Protein AF-A0AA40EA07-F1 (afdb_monomer_lite)

pLDDT: mean 72.2, std 10.66, range [42.25, 85.38]

Organism: NCBI:txid260670

Foldseek 3Di:
DVVVVVVVVVVVVLVVLVVVLVVLVVVLVVLCCQPPVDPDDHDPVNPDDPVVSLVVNLVSLVVNLVSLLVNQLVVLQVVLVVQCPDDPDHDPPLLSLLSHSPQDLVNLVVSCPDPDDDPSVVSSVVNVVSNVVSVVSSVCSVVVVVVSVVVVVVVVDDD

Radius of gyration: 21.42 Å; chains: 1; bounding box: 41×48×66 Å

Structure (mmCIF, N/CA/C/O backbone):
data_AF-A0AA40EA07-F1
#
_entry.id   AF-A0AA40EA07-F1
#
loop_
_atom_site.group_PDB
_atom_site.id
_atom_site.type_symbol
_atom_site.label_atom_id
_atom_site.label_alt_id
_atom_site.label_comp_id
_atom_site.label_asym_id
_atom_site.label_entity_id
_atom_site.label_seq_id
_atom_site.pdbx_PDB_ins_code
_atom_site.Cartn_x
_atom_site.Cartn_y
_atom_site.Cartn_z
_atom_site.occupancy
_atom_site.B_iso_or_equiv
_atom_site.auth_seq_id
_atom_site.auth_comp_id
_atom_site.auth_asym_id
_atom_site.auth_atom_id
_atom_site.pdbx_PDB_model_num
ATOM 1 N N . MET A 1 1 ? -15.356 -27.305 17.308 1.00 44.75 1 MET A N 1
ATOM 2 C CA . MET A 1 1 ? -14.058 -27.596 16.649 1.00 44.75 1 MET A CA 1
ATOM 3 C C . MET A 1 1 ? -13.898 -26.948 15.267 1.00 44.75 1 MET A C 1
ATOM 5 O O . MET A 1 1 ? -12.770 -26.598 14.950 1.00 44.75 1 MET A O 1
ATOM 9 N N . GLY A 1 2 ? -14.962 -26.704 14.482 1.00 48.09 2 GLY A N 1
ATOM 10 C CA . GLY A 1 2 ? -14.856 -26.063 13.150 1.00 48.09 2 GLY A CA 1
ATOM 11 C C . GLY A 1 2 ? -14.224 -24.659 13.142 1.00 48.09 2 GLY A C 1
ATOM 12 O O . GLY A 1 2 ? -13.246 -24.433 12.440 1.00 48.09 2 GLY A O 1
ATOM 13 N N . GLN A 1 3 ? -14.659 -23.759 14.034 1.00 48.91 3 GLN A N 1
ATOM 14 C CA . GLN A 1 3 ? -14.138 -22.380 14.108 1.00 48.91 3 GLN A CA 1
ATOM 15 C C . GLN A 1 3 ? -12.621 -22.266 14.359 1.00 48.91 3 GLN A C 1
ATOM 17 O O . GLN A 1 3 ? -12.011 -21.274 13.971 1.00 48.91 3 GLN A O 1
ATOM 22 N N . ILE A 1 4 ? -11.983 -23.242 15.013 1.00 52.34 4 ILE A N 1
ATOM 23 C CA . ILE A 1 4 ? -10.534 -23.195 15.287 1.00 52.34 4 ILE A CA 1
ATOM 24 C C . ILE A 1 4 ? -9.742 -23.531 14.015 1.00 52.34 4 ILE A C 1
ATOM 26 O O . ILE A 1 4 ? -8.741 -22.878 13.722 1.00 52.34 4 ILE A O 1
ATOM 30 N N . PHE A 1 5 ? -10.225 -24.497 13.230 1.00 49.44 5 PHE A N 1
ATOM 31 C CA . PHE A 1 5 ? -9.600 -24.910 11.973 1.00 49.44 5 PHE A CA 1
ATOM 32 C C . PHE A 1 5 ? -9.736 -23.838 10.881 1.00 49.44 5 PHE A C 1
ATOM 34 O O . PHE A 1 5 ? -8.782 -23.592 10.140 1.00 49.44 5 PHE A O 1
ATOM 41 N N . ASP A 1 6 ? -10.872 -23.139 10.836 1.00 56.53 6 ASP A N 1
ATOM 42 C CA . ASP A 1 6 ? -11.110 -22.041 9.888 1.00 56.53 6 ASP A CA 1
ATOM 43 C C . ASP A 1 6 ? -10.244 -20.814 10.203 1.00 56.53 6 ASP A C 1
ATOM 45 O O . ASP A 1 6 ? -9.628 -20.224 9.313 1.00 56.53 6 ASP A O 1
ATOM 49 N N . ASN A 1 7 ? -10.095 -20.485 11.490 1.00 54.84 7 ASN A N 1
ATOM 50 C CA . ASN A 1 7 ? -9.189 -19.428 11.941 1.00 54.84 7 ASN A CA 1
ATOM 51 C C . ASN A 1 7 ? -7.715 -19.763 11.663 1.00 54.84 7 ASN A C 1
ATOM 53 O O . ASN A 1 7 ? -6.923 -18.867 11.371 1.00 54.84 7 ASN A O 1
ATOM 57 N N . PHE A 1 8 ? -7.329 -21.038 11.735 1.00 56.31 8 PHE A N 1
ATOM 58 C CA . PHE A 1 8 ? -5.970 -21.473 11.417 1.00 56.31 8 PHE A CA 1
ATOM 59 C C . PHE A 1 8 ? -5.686 -21.379 9.913 1.00 56.31 8 PHE A C 1
ATOM 61 O O . PHE A 1 8 ? -4.703 -20.750 9.524 1.00 56.31 8 PHE A O 1
ATOM 68 N N . LYS A 1 9 ? -6.576 -21.903 9.056 1.00 57.72 9 LYS A N 1
ATOM 69 C CA . LYS A 1 9 ? -6.463 -21.770 7.591 1.00 57.72 9 LYS A CA 1
ATOM 70 C C . LYS A 1 9 ? -6.407 -20.304 7.148 1.00 57.72 9 LYS A C 1
ATOM 72 O O . LYS A 1 9 ? -5.572 -19.954 6.321 1.00 57.72 9 LYS A O 1
ATOM 77 N N . SER A 1 10 ? -7.231 -19.446 7.750 1.00 65.31 10 SER A N 1
ATOM 78 C CA . SER A 1 10 ? -7.248 -17.996 7.506 1.00 65.31 10 SER A CA 1
ATOM 79 C C . SER A 1 10 ? -5.923 -17.311 7.876 1.00 65.31 10 SER A C 1
ATOM 81 O O . SER A 1 10 ? -5.387 -16.513 7.099 1.00 65.31 10 SER A O 1
ATOM 83 N N . LYS A 1 11 ? -5.331 -17.670 9.024 1.00 68.94 11 LYS A N 1
ATOM 84 C CA . LYS A 1 11 ? -4.020 -17.147 9.437 1.00 68.94 11 LYS A CA 1
ATOM 85 C C . LYS A 1 11 ? -2.923 -17.553 8.457 1.00 68.94 11 LYS A C 1
ATOM 87 O O . LYS A 1 11 ? -2.180 -16.687 8.006 1.00 68.94 11 LYS A O 1
ATOM 92 N N . TRP A 1 12 ? -2.845 -18.829 8.082 1.00 74.50 12 TRP A N 1
ATOM 93 C CA . TRP A 1 12 ? -1.844 -19.298 7.118 1.00 74.50 12 TRP A CA 1
ATOM 94 C C . TRP A 1 12 ? -2.022 -18.674 5.738 1.00 74.50 12 TRP A C 1
ATOM 96 O O . TRP A 1 12 ? -1.036 -18.252 5.145 1.00 74.50 12 TRP A O 1
ATOM 106 N N . ALA A 1 13 ? -3.259 -18.529 5.261 1.00 76.12 13 ALA A N 1
ATOM 107 C CA . ALA A 1 13 ? -3.542 -17.827 4.013 1.00 76.12 13 ALA A CA 1
ATOM 108 C C . ALA A 1 13 ? -3.054 -16.368 4.048 1.00 76.12 13 ALA A C 1
ATOM 110 O O . ALA A 1 13 ? -2.465 -15.896 3.080 1.00 76.12 13 ALA A O 1
ATOM 111 N N . SER A 1 14 ? -3.224 -15.675 5.179 1.00 74.00 14 SER A N 1
ATOM 112 C CA . SER A 1 14 ? -2.764 -14.289 5.346 1.00 74.00 14 SER A CA 1
ATOM 113 C C . SER A 1 14 ? -1.236 -14.178 5.326 1.00 74.00 14 SER A C 1
ATOM 115 O O . SER A 1 14 ? -0.685 -13.278 4.693 1.00 74.00 14 SER A O 1
ATOM 117 N N . TRP A 1 15 ? -0.536 -15.113 5.976 1.00 80.12 15 TRP A N 1
ATOM 118 C CA . TRP A 1 15 ? 0.928 -15.181 5.942 1.00 80.12 15 TRP A CA 1
ATOM 119 C C . TRP A 1 15 ? 1.458 -15.534 4.552 1.00 80.12 15 TRP A C 1
ATOM 121 O O . TRP A 1 15 ? 2.394 -14.894 4.079 1.00 80.12 15 TRP A O 1
ATOM 131 N N . LEU A 1 16 ? 0.836 -16.498 3.870 1.00 83.62 16 LEU A N 1
ATOM 132 C CA . LEU A 1 16 ? 1.182 -16.857 2.495 1.00 83.62 16 LEU A CA 1
ATOM 133 C C . LEU A 1 16 ? 0.972 -15.676 1.542 1.00 83.62 16 LEU A C 1
ATOM 135 O O . LEU A 1 16 ? 1.844 -15.398 0.725 1.00 83.62 16 LEU A O 1
ATOM 139 N N . TYR A 1 17 ? -0.130 -14.939 1.689 1.00 80.56 17 TYR A N 1
ATOM 140 C CA . TYR A 1 17 ? -0.391 -13.728 0.912 1.00 80.56 17 TYR A CA 1
ATOM 141 C C . TYR A 1 17 ? 0.645 -12.630 1.186 1.00 80.56 17 TYR A C 1
ATOM 143 O O . TYR A 1 17 ? 1.145 -12.012 0.249 1.00 80.56 17 TYR A O 1
ATOM 151 N N . ALA A 1 18 ? 1.037 -12.429 2.448 1.00 78.81 18 ALA A N 1
ATOM 152 C CA . ALA A 1 18 ? 2.083 -11.473 2.809 1.00 78.81 18 ALA A CA 1
ATOM 153 C C . ALA A 1 18 ? 3.446 -11.846 2.195 1.00 78.81 18 ALA A C 1
ATOM 155 O O . ALA A 1 18 ? 4.118 -10.987 1.625 1.00 78.81 18 ALA A O 1
ATOM 156 N N . ILE A 1 19 ? 3.833 -13.125 2.264 1.00 84.81 19 ILE A N 1
ATOM 157 C CA . ILE A 1 19 ? 5.073 -13.640 1.661 1.00 84.81 19 ILE A CA 1
ATOM 158 C C . ILE A 1 19 ? 5.030 -13.485 0.139 1.00 84.81 19 ILE A C 1
ATOM 160 O O . ILE A 1 19 ? 5.995 -13.015 -0.458 1.00 84.81 19 ILE A O 1
ATOM 164 N N . PHE A 1 20 ? 3.906 -13.829 -0.489 1.00 83.88 20 PHE A N 1
ATOM 165 C CA . PHE A 1 20 ? 3.707 -13.689 -1.928 1.00 83.88 20 PHE A CA 1
ATOM 166 C C . PHE A 1 20 ? 3.784 -12.226 -2.382 1.00 83.88 20 PHE A C 1
ATOM 168 O O . PHE A 1 20 ? 4.473 -11.912 -3.350 1.00 83.88 20 PHE A O 1
ATOM 175 N N . SER A 1 21 ? 3.140 -11.317 -1.649 1.00 76.25 21 SER A N 1
ATOM 176 C CA . SER A 1 21 ? 3.195 -9.874 -1.893 1.00 76.25 21 SER A CA 1
ATOM 177 C C . SER A 1 21 ? 4.625 -9.332 -1.785 1.00 76.25 21 SER A C 1
ATOM 179 O O . SER A 1 21 ? 5.088 -8.595 -2.661 1.00 76.25 21 SER A O 1
ATOM 181 N N . LEU A 1 22 ? 5.371 -9.757 -0.759 1.00 82.12 22 LEU A N 1
ATOM 182 C CA . LEU A 1 22 ? 6.773 -9.386 -0.572 1.00 82.12 22 LEU A CA 1
ATOM 183 C C . LEU A 1 22 ? 7.656 -9.932 -1.700 1.00 82.12 22 LEU A C 1
ATOM 185 O O . LEU A 1 22 ? 8.483 -9.198 -2.241 1.00 82.12 22 LEU A O 1
ATOM 189 N N . PHE A 1 23 ? 7.440 -11.186 -2.100 1.00 85.38 23 PHE A N 1
ATOM 190 C CA . PHE A 1 23 ? 8.142 -11.811 -3.217 1.00 85.38 23 PHE A CA 1
ATOM 191 C C . PHE A 1 23 ? 7.882 -11.077 -4.537 1.00 85.38 23 PHE A C 1
ATOM 193 O O . PHE A 1 23 ? 8.837 -10.733 -5.229 1.00 85.38 23 PHE A O 1
ATOM 200 N N . ILE A 1 24 ? 6.623 -10.766 -4.869 1.00 81.94 24 ILE A N 1
ATOM 201 C CA . ILE A 1 24 ? 6.277 -10.007 -6.082 1.00 81.94 24 ILE A CA 1
ATOM 202 C C . ILE A 1 24 ? 6.895 -8.611 -6.059 1.00 81.94 24 ILE A C 1
ATOM 204 O O . ILE A 1 24 ? 7.418 -8.152 -7.077 1.00 81.94 24 ILE A O 1
ATOM 208 N N . THR A 1 25 ? 6.865 -7.938 -4.910 1.00 77.94 25 THR A N 1
ATOM 209 C CA . THR A 1 25 ? 7.454 -6.602 -4.756 1.00 77.94 25 THR A CA 1
ATOM 210 C C . THR A 1 25 ? 8.965 -6.648 -4.978 1.00 77.94 25 THR A C 1
ATOM 212 O O . THR A 1 25 ? 9.506 -5.845 -5.739 1.00 77.94 25 THR A O 1
ATOM 215 N N . PHE A 1 26 ? 9.646 -7.630 -4.383 1.00 81.00 26 PHE A N 1
ATOM 216 C CA . PHE A 1 26 ? 11.082 -7.828 -4.552 1.00 81.00 26 PHE A CA 1
ATOM 217 C C . PHE A 1 26 ? 11.449 -8.210 -5.992 1.00 81.00 26 PHE A C 1
ATOM 219 O O . PHE A 1 26 ? 12.340 -7.603 -6.579 1.00 81.00 26 PHE A O 1
ATOM 226 N N . ALA A 1 27 ? 10.728 -9.156 -6.596 1.00 80.12 27 ALA A N 1
ATOM 227 C CA . ALA A 1 27 ? 10.936 -9.565 -7.981 1.00 80.12 27 ALA A CA 1
ATOM 228 C C . ALA A 1 27 ? 10.734 -8.394 -8.955 1.00 80.12 27 ALA A C 1
ATOM 230 O O . ALA A 1 27 ? 11.533 -8.209 -9.872 1.00 80.12 27 ALA A O 1
ATOM 231 N N . SER A 1 28 ? 9.720 -7.556 -8.718 1.00 78.19 28 SER A N 1
ATOM 232 C CA . SER A 1 28 ? 9.473 -6.346 -9.510 1.00 78.19 28 SER A CA 1
ATOM 233 C C . SER A 1 28 ? 10.615 -5.336 -9.372 1.00 78.19 28 SER A C 1
ATOM 235 O O . SER A 1 28 ? 11.062 -4.784 -10.374 1.00 78.19 28 SER A O 1
ATOM 237 N N . TYR A 1 29 ? 11.135 -5.129 -8.158 1.00 77.50 29 TYR A N 1
ATOM 238 C CA . TYR A 1 29 ? 12.298 -4.270 -7.923 1.00 77.50 29 TYR A CA 1
ATOM 239 C C . TYR A 1 29 ? 13.552 -4.785 -8.642 1.00 77.50 29 TYR A C 1
ATOM 241 O O . TYR A 1 29 ? 14.229 -4.018 -9.325 1.00 77.50 29 TYR A O 1
ATOM 249 N N . VAL A 1 30 ? 13.839 -6.087 -8.539 1.00 78.38 30 VAL A N 1
ATOM 250 C CA . VAL A 1 30 ? 14.985 -6.718 -9.209 1.00 78.38 30 VAL A CA 1
ATOM 251 C C . VAL A 1 30 ? 14.856 -6.614 -10.727 1.00 78.38 30 VAL A C 1
ATOM 253 O O . VAL A 1 30 ? 15.820 -6.240 -11.388 1.00 78.38 30 VAL A O 1
ATOM 256 N N . PHE A 1 31 ? 13.667 -6.875 -11.277 1.00 74.62 31 PHE A N 1
ATOM 257 C CA . PHE A 1 31 ? 13.399 -6.728 -12.707 1.00 74.62 31 PHE A CA 1
ATOM 258 C C . PHE A 1 31 ? 13.639 -5.291 -13.176 1.00 74.62 31 PHE A C 1
ATOM 260 O O . PHE A 1 31 ? 14.337 -5.069 -14.163 1.00 74.62 31 PHE A O 1
ATOM 267 N N . VAL A 1 32 ? 13.114 -4.302 -12.444 1.00 72.88 32 VAL A N 1
ATOM 268 C CA . VAL A 1 32 ? 13.331 -2.887 -12.765 1.00 72.88 32 VAL A CA 1
ATOM 269 C C . VAL A 1 32 ? 14.817 -2.539 -12.708 1.00 72.88 32 VAL A C 1
ATOM 271 O O . VAL A 1 32 ? 15.332 -1.914 -13.630 1.00 72.88 32 VAL A O 1
ATOM 274 N N . LYS A 1 33 ? 15.533 -2.993 -11.676 1.00 72.81 33 LYS A N 1
ATOM 275 C CA . LYS A 1 33 ? 16.970 -2.749 -11.541 1.00 72.81 33 LYS A CA 1
ATOM 276 C C . LYS A 1 33 ? 17.764 -3.350 -12.705 1.00 72.81 33 LYS A C 1
ATOM 278 O O . LYS A 1 33 ? 18.520 -2.630 -13.346 1.00 72.81 33 LYS A O 1
ATOM 283 N N . MET A 1 34 ? 17.555 -4.629 -13.011 1.00 70.88 34 MET A N 1
ATOM 284 C CA . MET A 1 34 ? 18.305 -5.344 -14.052 1.00 70.88 34 MET A CA 1
ATOM 285 C C . MET A 1 34 ? 17.999 -4.859 -15.472 1.00 70.88 34 MET A C 1
ATOM 287 O O . MET A 1 34 ? 18.849 -4.968 -16.345 1.00 70.88 34 MET A O 1
ATOM 291 N N . VAL A 1 35 ? 16.782 -4.373 -15.732 1.00 67.75 35 VAL A N 1
ATOM 292 C CA . VAL A 1 35 ? 16.353 -4.009 -17.093 1.00 67.75 35 VAL A CA 1
ATOM 293 C C . VAL A 1 35 ? 16.459 -2.503 -17.366 1.00 67.75 35 VAL A C 1
ATOM 295 O O . VAL A 1 35 ? 16.640 -2.105 -18.520 1.00 67.75 35 VAL A O 1
ATOM 298 N N . LEU A 1 36 ? 16.323 -1.650 -16.341 1.00 64.56 36 LEU A N 1
ATOM 299 C CA . LEU A 1 36 ? 16.285 -0.188 -16.503 1.00 64.56 36 LEU A CA 1
ATOM 300 C C . LEU A 1 36 ? 17.454 0.572 -15.878 1.00 64.56 36 LEU A C 1
ATOM 302 O O . LEU A 1 36 ? 17.685 1.705 -16.303 1.00 64.56 36 LEU A O 1
ATOM 306 N N . ILE A 1 37 ? 18.127 0.012 -14.868 1.00 68.44 37 ILE A N 1
ATOM 307 C CA . ILE A 1 37 ? 19.199 0.702 -14.130 1.00 68.44 37 ILE A CA 1
ATOM 308 C C . ILE A 1 37 ? 20.568 0.152 -14.521 1.00 68.44 37 ILE A C 1
ATOM 310 O O . ILE A 1 37 ? 21.489 0.938 -14.716 1.00 68.44 37 ILE A O 1
ATOM 314 N N . ASP A 1 38 ? 20.705 -1.168 -14.639 1.00 68.62 38 ASP A N 1
ATOM 315 C CA . ASP A 1 38 ? 21.965 -1.772 -15.062 1.00 68.62 38 ASP A CA 1
ATOM 316 C C . ASP A 1 38 ? 22.266 -1.444 -16.530 1.00 68.62 38 ASP A C 1
ATOM 318 O O . ASP A 1 38 ? 21.434 -1.632 -17.419 1.00 68.62 38 ASP A O 1
ATOM 322 N N . GLU A 1 39 ? 23.489 -0.978 -16.781 1.00 61.53 39 GLU A N 1
ATOM 323 C CA . GLU A 1 39 ? 24.029 -0.793 -18.135 1.00 61.53 39 GLU A CA 1
ATOM 324 C C . GLU A 1 39 ? 24.454 -2.129 -18.766 1.00 61.53 39 GLU A C 1
ATOM 326 O O . GLU A 1 39 ? 24.705 -2.213 -19.970 1.00 61.53 39 GLU A O 1
ATOM 331 N N . ALA A 1 40 ? 24.509 -3.195 -17.961 1.00 65.69 40 ALA A N 1
ATOM 332 C CA . ALA A 1 40 ? 24.784 -4.540 -18.432 1.00 65.69 40 ALA A CA 1
ATOM 333 C C . ALA A 1 40 ? 23.635 -5.049 -19.326 1.00 65.69 40 ALA A C 1
ATOM 335 O O . ALA A 1 40 ? 22.458 -4.871 -18.999 1.00 65.69 40 ALA A O 1
ATOM 336 N N . PRO A 1 41 ? 23.938 -5.719 -20.454 1.00 58.84 41 PRO A N 1
ATOM 337 C CA . PRO A 1 41 ? 22.904 -6.256 -21.322 1.00 58.84 41 PRO A CA 1
ATOM 338 C C . PRO A 1 41 ? 22.064 -7.286 -20.549 1.00 58.84 41 PRO A C 1
ATOM 340 O O . PRO A 1 41 ? 22.631 -8.224 -19.980 1.00 58.84 41 PRO A O 1
ATOM 343 N N . PRO A 1 42 ? 20.722 -7.159 -20.542 1.00 64.25 42 PRO A N 1
ATOM 344 C CA . PRO A 1 42 ? 19.876 -8.075 -19.801 1.00 64.25 42 PRO A CA 1
ATOM 345 C C . PRO A 1 42 ? 20.047 -9.505 -20.337 1.00 64.25 42 PRO A C 1
ATOM 347 O O . PRO A 1 42 ? 20.300 -9.689 -21.540 1.00 64.25 42 PRO A O 1
ATOM 350 N N . PRO A 1 43 ? 19.882 -10.524 -19.473 1.00 68.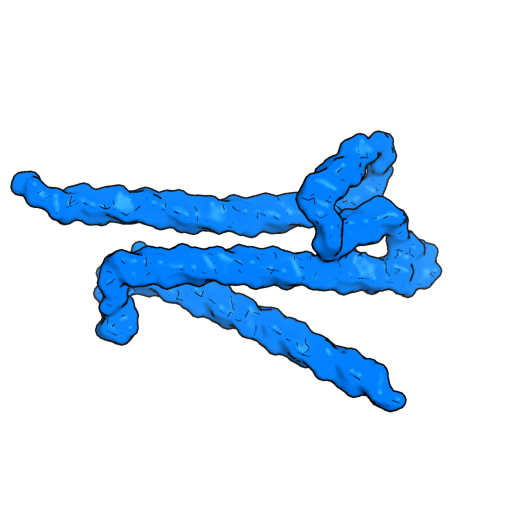25 43 PRO A N 1
ATOM 351 C CA . PRO A 1 43 ? 19.978 -11.920 -19.875 1.00 68.25 43 PRO A CA 1
ATOM 352 C C . PRO A 1 43 ? 19.080 -12.220 -21.086 1.00 68.25 43 PRO A C 1
ATOM 354 O O . PRO A 1 43 ? 18.020 -11.606 -21.224 1.00 68.25 43 PRO A O 1
ATOM 357 N N . PRO A 1 44 ? 19.434 -13.173 -21.966 1.00 64.50 44 PRO A N 1
ATOM 358 C CA . PRO A 1 44 ? 18.710 -13.411 -23.219 1.00 64.50 44 PRO A CA 1
ATOM 359 C C . PRO A 1 44 ? 17.223 -13.750 -23.028 1.00 64.50 44 PRO A C 1
ATOM 361 O O . PRO A 1 44 ? 16.408 -13.393 -23.873 1.00 64.50 44 PRO A O 1
ATOM 364 N N . PHE A 1 45 ? 16.846 -14.344 -21.893 1.00 66.19 45 PHE A N 1
ATOM 365 C CA . PHE A 1 45 ? 15.450 -14.614 -21.523 1.00 66.19 45 PHE A CA 1
ATOM 366 C C . PHE A 1 45 ? 14.662 -13.365 -21.071 1.00 66.19 45 PHE A C 1
ATOM 368 O O . PHE A 1 45 ? 13.436 -13.393 -21.026 1.00 66.19 45 PHE A O 1
ATOM 375 N N . LEU A 1 46 ? 15.352 -12.264 -20.759 1.00 59.88 46 LEU A N 1
ATOM 376 C CA . LEU A 1 46 ? 14.808 -10.965 -20.340 1.00 59.88 46 LEU A CA 1
ATOM 377 C C . LEU A 1 46 ? 14.933 -9.885 -21.426 1.00 59.88 46 LEU A C 1
ATOM 379 O O . LEU A 1 46 ? 14.545 -8.738 -21.198 1.00 59.88 46 LEU A O 1
ATOM 383 N N . ARG A 1 47 ? 15.438 -10.235 -22.620 1.00 65.62 47 ARG A N 1
ATOM 384 C CA . ARG A 1 47 ? 15.474 -9.357 -23.801 1.00 65.62 47 ARG A CA 1
ATOM 385 C C . ARG A 1 47 ? 14.070 -9.170 -24.375 1.00 65.62 47 ARG A C 1
ATOM 387 O O . ARG A 1 47 ? 13.709 -9.690 -25.427 1.00 65.62 47 ARG A O 1
ATOM 394 N N . LEU A 1 48 ? 13.256 -8.424 -23.647 1.00 63.31 48 LEU A N 1
ATOM 395 C CA . LEU A 1 48 ? 11.951 -7.973 -24.093 1.00 63.31 48 LEU A CA 1
ATOM 396 C C . LEU A 1 48 ? 12.119 -6.801 -25.065 1.00 63.31 48 LEU A C 1
ATOM 398 O O . LEU A 1 48 ? 12.982 -5.939 -24.894 1.00 63.31 48 LEU A O 1
ATOM 402 N N . SER A 1 49 ? 11.259 -6.762 -26.087 1.00 68.06 49 SER A N 1
ATOM 403 C CA . SER A 1 49 ? 11.089 -5.571 -26.925 1.00 68.06 49 SER A CA 1
ATOM 404 C C . SER A 1 49 ? 10.874 -4.349 -26.021 1.00 68.06 49 SER A C 1
ATOM 406 O O . SER A 1 49 ? 10.101 -4.468 -25.062 1.00 68.06 49 SER A O 1
ATOM 408 N N . PRO A 1 50 ? 11.476 -3.181 -26.328 1.00 64.06 50 PRO A N 1
ATOM 409 C CA . PRO A 1 50 ? 11.361 -1.981 -25.506 1.00 64.06 50 PRO A CA 1
ATOM 410 C C . PRO A 1 50 ? 9.913 -1.696 -25.121 1.00 64.06 50 PRO A C 1
ATOM 412 O O . PRO A 1 50 ? 9.645 -1.488 -23.947 1.00 64.06 50 PRO A O 1
ATOM 415 N N . GLY A 1 51 ? 8.984 -1.813 -26.083 1.00 65.19 51 GLY A N 1
ATOM 416 C CA . GLY A 1 51 ? 7.537 -1.645 -25.911 1.00 65.19 51 GLY A CA 1
ATOM 417 C C . GLY A 1 51 ? 6.891 -2.620 -24.917 1.00 65.19 51 GLY A C 1
ATOM 418 O O . GLY A 1 51 ? 6.026 -2.228 -24.136 1.00 65.19 51 GLY A O 1
ATOM 419 N N . ARG A 1 52 ? 7.320 -3.887 -24.914 1.00 68.06 52 ARG A N 1
ATOM 420 C CA . ARG A 1 52 ? 6.791 -4.918 -24.005 1.00 68.06 52 ARG A CA 1
ATOM 421 C C . ARG A 1 52 ? 7.313 -4.733 -22.587 1.00 68.06 52 ARG A C 1
ATOM 423 O O . ARG A 1 52 ? 6.530 -4.827 -21.650 1.00 68.06 52 ARG A O 1
ATOM 430 N N . THR A 1 53 ? 8.588 -4.382 -22.435 1.00 70.06 53 THR A N 1
ATOM 431 C CA . THR A 1 53 ? 9.176 -4.037 -21.135 1.00 70.06 53 THR A CA 1
ATOM 432 C C . THR A 1 53 ? 8.412 -2.894 -20.466 1.00 70.06 53 THR A C 1
ATOM 434 O O . THR A 1 53 ? 8.141 -2.967 -19.272 1.00 70.06 53 T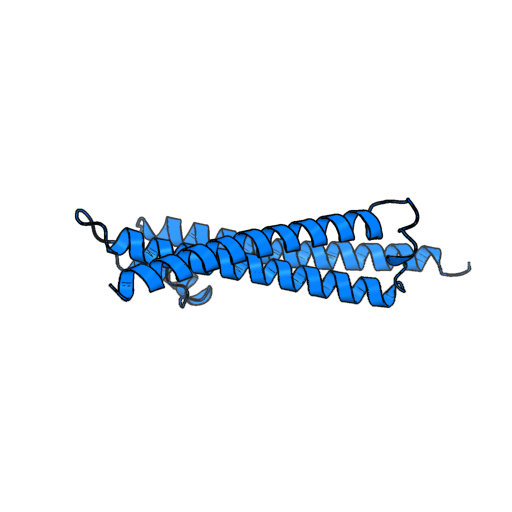HR A O 1
ATOM 437 N N . ILE A 1 54 ? 8.000 -1.878 -21.241 1.00 66.81 54 ILE A N 1
ATOM 438 C CA . ILE A 1 54 ? 7.185 -0.751 -20.747 1.00 66.81 54 ILE A CA 1
ATOM 439 C C . ILE A 1 54 ? 5.908 -1.247 -20.086 1.00 66.81 54 ILE A C 1
ATOM 441 O O . ILE A 1 54 ? 5.593 -0.899 -18.948 1.00 66.81 54 ILE A O 1
ATOM 445 N N . LEU A 1 55 ? 5.169 -2.057 -20.838 1.00 73.69 55 LEU A N 1
ATOM 446 C CA . LEU A 1 55 ? 3.870 -2.546 -20.430 1.00 73.69 55 LEU A CA 1
ATOM 447 C C . LEU A 1 55 ? 4.006 -3.410 -19.174 1.00 73.69 55 LEU A C 1
ATOM 449 O O . LEU A 1 55 ? 3.266 -3.210 -18.216 1.00 73.69 55 LEU A O 1
ATOM 453 N N . THR A 1 56 ? 4.992 -4.312 -19.152 1.00 75.50 56 THR A N 1
ATOM 454 C CA . THR A 1 56 ? 5.251 -5.194 -18.011 1.00 75.50 56 THR A CA 1
ATOM 455 C C . THR A 1 56 ? 5.591 -4.406 -16.751 1.00 75.50 56 THR A C 1
ATOM 457 O O . THR A 1 56 ? 4.999 -4.660 -15.709 1.00 75.50 56 THR A O 1
ATOM 460 N N . VAL A 1 57 ? 6.481 -3.414 -16.831 1.00 72.12 57 VAL A N 1
ATOM 461 C CA . VAL A 1 57 ? 6.870 -2.604 -15.662 1.00 72.12 57 VAL A CA 1
ATOM 462 C C . VAL A 1 57 ? 5.690 -1.805 -15.131 1.00 72.12 57 VAL A C 1
ATOM 464 O O . VAL A 1 57 ? 5.478 -1.769 -13.922 1.00 72.12 57 VAL A O 1
ATOM 467 N N . ASN A 1 58 ? 4.897 -1.201 -16.018 1.00 76.81 58 ASN A N 1
ATOM 468 C CA . ASN A 1 58 ? 3.734 -0.425 -15.606 1.00 76.81 58 ASN A CA 1
ATOM 469 C C . ASN A 1 58 ? 2.679 -1.306 -14.919 1.00 76.81 58 ASN A C 1
ATOM 471 O O . ASN A 1 58 ? 2.156 -0.952 -13.863 1.00 76.81 58 ASN A O 1
ATOM 475 N N . ILE A 1 59 ? 2.406 -2.487 -15.482 1.00 80.62 59 ILE A N 1
ATOM 476 C CA . ILE A 1 59 ? 1.500 -3.467 -14.876 1.00 80.62 59 ILE A CA 1
ATOM 477 C C . ILE A 1 59 ? 2.034 -3.908 -13.508 1.00 80.62 59 ILE A C 1
ATOM 479 O O . ILE A 1 59 ? 1.290 -3.871 -12.530 1.00 80.62 59 ILE A O 1
ATOM 483 N N . CYS A 1 60 ? 3.321 -4.254 -13.404 1.00 77.94 60 CYS A N 1
ATOM 484 C CA . CYS A 1 60 ? 3.938 -4.638 -12.135 1.00 77.94 60 CYS A CA 1
ATOM 485 C C . CYS A 1 60 ? 3.856 -3.515 -11.093 1.00 77.94 60 CYS A C 1
ATOM 487 O O . CYS A 1 60 ? 3.505 -3.780 -9.947 1.00 77.94 60 CYS A O 1
ATOM 489 N N . ALA A 1 61 ? 4.108 -2.261 -11.476 1.00 74.12 61 ALA A N 1
ATOM 490 C CA . ALA A 1 61 ? 4.015 -1.118 -10.571 1.00 74.12 61 ALA A CA 1
ATOM 491 C C . ALA A 1 61 ? 2.590 -0.934 -10.020 1.00 74.12 61 ALA A C 1
ATOM 493 O O . ALA A 1 61 ? 2.418 -0.739 -8.816 1.00 74.12 61 ALA A O 1
ATOM 494 N N . HIS A 1 62 ? 1.564 -1.060 -10.867 1.00 79.69 62 HIS A N 1
ATOM 495 C CA . HIS A 1 62 ? 0.169 -1.003 -10.424 1.00 79.69 62 HIS A CA 1
ATOM 496 C C . HIS A 1 62 ? -0.219 -2.187 -9.533 1.00 79.69 62 HIS A C 1
ATOM 498 O O . HIS A 1 62 ? -0.898 -1.985 -8.526 1.00 79.69 62 HIS A O 1
ATOM 504 N N . ILE A 1 63 ? 0.236 -3.401 -9.857 1.00 81.94 63 ILE A N 1
ATOM 505 C CA . ILE A 1 63 ? 0.001 -4.596 -9.035 1.00 81.94 63 ILE A CA 1
ATOM 506 C C . ILE A 1 63 ? 0.637 -4.428 -7.652 1.00 81.94 63 ILE A C 1
ATOM 508 O O . ILE A 1 63 ? -0.018 -4.681 -6.645 1.00 81.94 63 ILE A O 1
ATOM 512 N N . VAL A 1 64 ? 1.882 -3.952 -7.582 1.00 78.44 64 VAL A N 1
ATOM 513 C CA . VAL A 1 64 ? 2.580 -3.702 -6.313 1.00 78.44 64 VAL A CA 1
ATOM 514 C C . VAL A 1 64 ? 1.874 -2.614 -5.504 1.00 78.44 64 VAL A C 1
ATOM 516 O O . VAL A 1 64 ? 1.631 -2.802 -4.313 1.00 78.44 64 VAL A O 1
ATOM 519 N N . ALA A 1 65 ? 1.477 -1.505 -6.133 1.00 77.69 65 ALA A N 1
ATOM 520 C CA . ALA A 1 65 ? 0.727 -0.449 -5.455 1.00 77.69 65 ALA A CA 1
ATOM 521 C C . ALA A 1 65 ? -0.610 -0.965 -4.892 1.00 77.69 65 ALA A C 1
ATOM 523 O O . ALA A 1 65 ? -0.966 -0.652 -3.753 1.00 77.69 65 ALA A O 1
ATOM 524 N N . PHE A 1 66 ? -1.321 -1.799 -5.656 1.00 80.75 66 PHE A N 1
ATOM 525 C CA . PHE A 1 66 ? -2.559 -2.442 -5.221 1.00 80.75 66 PHE A CA 1
ATOM 526 C C . PHE A 1 66 ? -2.335 -3.412 -4.051 1.00 80.75 66 PHE A C 1
ATOM 528 O O . PHE A 1 66 ? -3.067 -3.355 -3.065 1.00 80.75 66 PHE A O 1
ATOM 535 N N . LEU A 1 67 ? -1.303 -4.257 -4.119 1.00 79.44 67 LEU A N 1
ATOM 536 C CA . LEU A 1 67 ? -0.940 -5.195 -3.053 1.00 79.44 67 LEU A CA 1
ATOM 537 C C . LEU A 1 67 ? -0.605 -4.468 -1.745 1.00 79.44 67 LEU A C 1
ATOM 539 O O . LEU A 1 67 ? -1.089 -4.852 -0.682 1.00 79.44 67 LEU A O 1
ATOM 543 N N . ILE A 1 68 ? 0.187 -3.392 -1.815 1.00 79.06 68 ILE A N 1
ATOM 544 C CA . ILE A 1 68 ? 0.526 -2.561 -0.651 1.00 79.06 68 ILE A CA 1
ATOM 545 C C . ILE A 1 68 ? -0.742 -1.945 -0.055 1.00 79.06 68 ILE A C 1
ATOM 547 O O . ILE A 1 68 ? -0.956 -2.002 1.157 1.00 79.06 68 ILE A O 1
ATOM 551 N N . TRP A 1 69 ? -1.605 -1.382 -0.902 1.00 79.62 69 TRP A N 1
ATOM 552 C CA . TRP A 1 69 ? -2.870 -0.797 -0.471 1.00 79.62 69 TRP A CA 1
ATOM 553 C C . TRP A 1 69 ? -3.776 -1.806 0.245 1.00 79.62 69 TRP A C 1
ATOM 555 O O . TRP A 1 69 ? -4.320 -1.511 1.315 1.00 79.62 69 TRP A O 1
ATOM 565 N N . ASP A 1 70 ? -3.949 -2.990 -0.339 1.00 81.69 70 ASP A N 1
ATOM 566 C CA . ASP A 1 70 ? -4.797 -4.044 0.210 1.00 81.69 70 ASP A CA 1
ATOM 567 C C . ASP A 1 70 ? -4.235 -4.578 1.537 1.00 81.69 70 ASP A C 1
ATOM 569 O O . ASP A 1 70 ? -4.979 -4.712 2.512 1.00 81.69 70 ASP A O 1
ATOM 573 N N . GLN A 1 71 ? -2.915 -4.758 1.635 1.00 79.62 71 GLN A N 1
ATOM 574 C CA . GLN A 1 71 ? -2.245 -5.190 2.865 1.00 79.62 71 GLN A CA 1
ATOM 575 C C . GLN A 1 71 ? -2.392 -4.168 4.002 1.00 79.62 71 GLN A C 1
ATOM 577 O O . GLN A 1 71 ? -2.636 -4.525 5.157 1.00 79.62 71 GLN A O 1
ATOM 582 N N . ILE A 1 72 ? -2.279 -2.875 3.690 1.00 80.94 72 ILE A N 1
ATOM 583 C CA . ILE A 1 72 ? -2.494 -1.805 4.670 1.00 80.94 72 ILE A CA 1
ATOM 584 C C . ILE A 1 72 ? -3.961 -1.786 5.108 1.00 80.94 72 ILE A C 1
ATOM 586 O O . ILE A 1 72 ? -4.250 -1.724 6.301 1.00 80.94 72 ILE A O 1
ATOM 590 N N . SER A 1 73 ? -4.895 -1.892 4.163 1.00 81.50 73 SER A N 1
ATOM 591 C CA . SER A 1 73 ? -6.334 -1.855 4.443 1.00 81.50 73 SER A CA 1
ATOM 592 C C . SER A 1 73 ? -6.797 -3.035 5.301 1.00 81.50 73 SER A C 1
ATOM 594 O O . SER A 1 73 ? -7.572 -2.854 6.239 1.00 81.50 73 SER A O 1
ATOM 596 N N . THR A 1 74 ? -6.303 -4.239 5.015 1.00 81.50 74 THR A N 1
ATOM 597 C CA . THR A 1 74 ? -6.569 -5.446 5.813 1.00 81.50 74 THR A CA 1
ATOM 598 C C . THR A 1 74 ? -5.942 -5.361 7.202 1.00 81.50 74 THR A C 1
ATOM 600 O O . THR A 1 74 ? -6.594 -5.707 8.187 1.00 81.50 74 THR A O 1
ATOM 603 N N . SER A 1 75 ? -4.724 -4.826 7.315 1.00 82.06 75 SER A N 1
ATOM 604 C CA . SER A 1 75 ? -4.065 -4.608 8.608 1.00 82.06 75 SER A CA 1
ATOM 605 C C . SER A 1 75 ? -4.836 -3.613 9.478 1.00 82.06 75 SER A C 1
ATOM 607 O O . SER A 1 75 ? -5.064 -3.877 10.656 1.00 82.06 75 SER A O 1
ATOM 609 N N . LEU A 1 76 ? -5.294 -2.496 8.904 1.00 82.69 76 LEU A N 1
ATOM 610 C CA . LEU A 1 76 ? -6.103 -1.502 9.616 1.00 82.69 76 LEU A CA 1
ATOM 611 C C . LEU A 1 76 ? -7.430 -2.094 10.105 1.00 82.69 76 LEU A C 1
ATOM 613 O O . LEU A 1 76 ? -7.826 -1.854 11.243 1.00 82.69 76 LEU A O 1
ATOM 617 N N . GLU A 1 77 ? -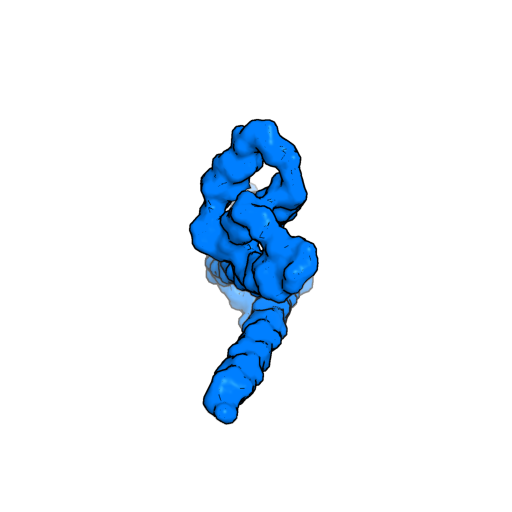8.071 -2.926 9.289 1.00 83.12 77 GLU A N 1
ATOM 618 C CA . GLU A 1 77 ? -9.298 -3.630 9.659 1.00 83.12 77 GLU A CA 1
ATOM 619 C C . GLU A 1 77 ? -9.063 -4.632 10.804 1.00 83.12 77 GLU A C 1
ATOM 621 O O . GLU A 1 77 ? -9.849 -4.701 11.749 1.00 83.12 77 GLU A O 1
ATOM 626 N N . ALA A 1 78 ? -7.949 -5.369 10.781 1.00 82.44 78 ALA A N 1
ATOM 627 C CA . ALA A 1 78 ? -7.564 -6.244 11.886 1.00 82.44 78 ALA A CA 1
ATOM 628 C C . ALA A 1 78 ? -7.305 -5.443 13.174 1.00 82.44 78 ALA A C 1
ATOM 630 O O . ALA A 1 78 ? -7.756 -5.830 14.254 1.00 82.44 78 ALA A O 1
ATOM 631 N N . TRP A 1 79 ? -6.639 -4.290 13.063 1.00 79.88 79 TRP A N 1
ATOM 632 C CA . TRP A 1 79 ? -6.403 -3.382 14.186 1.00 79.88 79 TRP A CA 1
ATOM 633 C C . TRP A 1 79 ? -7.707 -2.796 14.730 1.00 79.88 79 TRP A C 1
ATOM 635 O O . TRP A 1 79 ? -7.852 -2.675 15.946 1.00 79.88 79 TRP A O 1
ATOM 645 N N . ARG A 1 80 ? -8.680 -2.489 13.859 1.00 84.56 80 ARG A N 1
ATOM 646 C CA . ARG A 1 80 ? -10.027 -2.048 14.248 1.00 84.56 80 ARG A CA 1
ATOM 647 C C . ARG A 1 80 ? -10.659 -3.039 15.214 1.00 84.56 80 ARG A C 1
ATOM 649 O O . ARG A 1 80 ? -11.102 -2.645 16.291 1.00 84.56 80 ARG A O 1
ATOM 656 N N . TRP A 1 81 ? -10.680 -4.314 14.835 1.00 84.12 81 TRP A N 1
ATOM 657 C CA . TRP A 1 81 ? -11.291 -5.370 15.636 1.00 84.12 81 TRP A CA 1
ATOM 658 C C . TRP A 1 81 ? -10.486 -5.693 16.892 1.00 84.12 81 TRP A C 1
ATOM 660 O O . TRP A 1 81 ? -11.076 -5.802 17.963 1.00 84.12 81 TRP A O 1
ATOM 670 N N . ALA A 1 82 ? -9.155 -5.752 16.798 1.00 82.88 82 ALA A N 1
ATOM 671 C CA . ALA A 1 82 ? -8.288 -6.004 17.948 1.00 82.88 82 ALA A CA 1
ATOM 672 C C . ALA A 1 82 ? -8.438 -4.925 19.035 1.00 82.88 82 ALA A C 1
ATOM 674 O O . ALA A 1 82 ? -8.507 -5.230 20.228 1.00 82.88 82 ALA A O 1
ATOM 675 N N . LEU A 1 83 ? -8.535 -3.656 18.629 1.00 81.00 83 LEU A N 1
ATOM 676 C CA . LEU A 1 83 ? -8.761 -2.547 19.551 1.00 81.00 83 LEU A CA 1
ATOM 677 C C . LEU A 1 83 ? -10.206 -2.500 20.064 1.00 81.00 83 LEU A C 1
ATOM 679 O O . LEU A 1 83 ? -10.417 -2.151 21.224 1.00 81.00 83 LEU A O 1
ATOM 683 N N . ALA A 1 84 ? -11.193 -2.868 19.241 1.00 82.69 84 ALA A N 1
ATOM 684 C CA . ALA A 1 84 ? -12.592 -2.947 19.659 1.00 82.69 84 ALA A CA 1
ATOM 685 C C . ALA A 1 84 ? -12.830 -4.046 20.709 1.00 82.69 84 ALA A C 1
ATOM 687 O O . ALA A 1 84 ? -13.617 -3.842 21.627 1.00 82.69 84 ALA A O 1
ATOM 688 N N . SER A 1 85 ? -12.112 -5.171 20.631 1.00 81.50 85 SER A N 1
ATOM 689 C CA . SER A 1 85 ? -12.189 -6.258 21.618 1.00 81.50 85 SER A CA 1
ATOM 690 C C . SER A 1 85 ? -11.488 -5.960 22.951 1.00 81.50 85 SER A C 1
ATOM 692 O O . SER A 1 85 ? -11.470 -6.806 23.844 1.00 81.50 85 SER A O 1
ATOM 694 N N . ARG A 1 86 ? -10.861 -4.786 23.111 1.00 78.62 86 ARG A N 1
ATOM 695 C CA . ARG A 1 86 ? -10.073 -4.471 24.307 1.00 78.62 86 ARG A CA 1
ATOM 696 C C . ARG A 1 86 ? -10.986 -4.131 25.489 1.00 78.62 86 ARG A C 1
ATOM 698 O O . ARG A 1 86 ? -11.699 -3.134 25.472 1.00 78.62 86 ARG A O 1
ATOM 705 N N . HIS A 1 87 ? -10.888 -4.926 26.553 1.00 55.06 87 HIS A N 1
ATOM 706 C CA . HIS A 1 87 ? -11.858 -4.938 27.654 1.00 55.06 87 HIS A CA 1
ATOM 707 C C . HIS A 1 87 ? -11.941 -3.638 28.483 1.00 55.06 87 HIS A C 1
ATOM 709 O O . HIS A 1 87 ? -13.006 -3.323 29.003 1.00 55.06 87 HIS A O 1
ATOM 715 N N . ASN A 1 88 ? -10.847 -2.870 28.595 1.00 66.31 88 ASN A N 1
ATOM 716 C CA . ASN A 1 88 ? -10.747 -1.766 29.567 1.00 66.31 88 ASN A CA 1
ATOM 717 C C . ASN A 1 88 ? -11.046 -0.364 29.014 1.00 66.31 88 ASN A C 1
ATOM 719 O O . ASN A 1 88 ? -11.340 0.547 29.781 1.00 66.31 88 ASN A O 1
ATOM 723 N N . ARG A 1 89 ? -10.929 -0.159 27.699 1.00 65.88 89 ARG A N 1
ATOM 724 C CA . ARG A 1 89 ? -11.235 1.104 27.008 1.00 65.88 89 ARG A CA 1
ATOM 725 C C . ARG A 1 89 ? -11.526 0.749 25.557 1.00 65.88 89 ARG A C 1
ATOM 727 O O . ARG A 1 89 ? -10.590 0.544 24.786 1.00 65.88 89 ARG A O 1
ATOM 734 N N . GLY A 1 90 ? -12.807 0.610 25.224 1.00 68.44 90 GLY A N 1
ATOM 735 C CA . GLY A 1 90 ? -13.240 0.378 23.850 1.00 68.44 90 GLY A CA 1
ATOM 736 C C . GLY A 1 90 ? -12.734 1.473 22.906 1.00 68.44 90 GLY A C 1
ATOM 737 O O . GLY A 1 90 ? -12.381 2.580 23.325 1.00 68.44 90 GLY A O 1
ATOM 738 N N . LEU A 1 91 ? -12.671 1.159 21.617 1.00 78.56 91 LEU A N 1
ATOM 739 C CA . LEU A 1 91 ? -12.210 2.100 20.603 1.00 78.56 91 LEU A CA 1
ATOM 740 C C . LEU A 1 91 ? -13.290 3.180 20.366 1.00 78.56 91 LEU A C 1
ATOM 742 O O . LEU A 1 91 ? -14.428 2.821 20.060 1.00 78.56 91 LEU A O 1
ATOM 746 N N . PRO A 1 92 ? -12.979 4.488 20.474 1.00 81.44 92 PRO A N 1
ATOM 747 C CA . PRO A 1 92 ? -13.951 5.535 20.173 1.00 81.44 92 PRO A CA 1
ATOM 748 C C . PRO A 1 92 ? -14.423 5.429 18.719 1.00 81.44 92 PRO A C 1
ATOM 750 O O . PRO A 1 92 ? -13.633 5.119 17.824 1.00 81.44 92 PRO A O 1
ATOM 753 N N . LEU A 1 93 ? -15.703 5.739 18.483 1.00 80.44 93 LEU A N 1
ATOM 754 C CA . LEU A 1 93 ? -16.373 5.550 17.190 1.00 80.44 93 LEU A CA 1
ATOM 755 C C . LEU A 1 93 ? -15.611 6.198 16.021 1.00 80.44 93 LEU A C 1
ATOM 757 O O . LEU A 1 93 ? -15.489 5.597 14.958 1.00 80.44 93 LEU A O 1
ATOM 761 N N . GLY A 1 94 ? -15.020 7.378 16.236 1.00 78.06 94 GLY A N 1
ATOM 762 C CA . GLY A 1 94 ? -14.188 8.045 15.230 1.00 78.06 94 GLY A CA 1
ATOM 763 C C . GLY A 1 94 ? -12.956 7.227 14.829 1.00 78.06 94 GLY A C 1
ATOM 764 O O . GLY A 1 94 ? -12.687 7.059 13.646 1.00 78.06 94 GLY A O 1
ATOM 765 N N . SER A 1 95 ? -12.236 6.641 15.790 1.00 79.88 95 SER A N 1
ATOM 766 C CA . SER A 1 95 ? -11.087 5.774 15.493 1.00 79.88 95 SER A CA 1
ATOM 767 C C . SER A 1 95 ? -11.533 4.474 14.825 1.00 79.88 95 SER A C 1
ATOM 769 O O . SER A 1 95 ? -10.862 3.984 13.924 1.00 79.88 95 SER A O 1
ATOM 771 N N . PHE A 1 96 ? -12.679 3.932 15.235 1.00 83.50 96 PHE A N 1
ATOM 772 C CA . PHE A 1 96 ? -13.256 2.729 14.641 1.00 83.50 96 PHE A CA 1
ATOM 773 C C . PHE A 1 96 ? -13.616 2.933 13.165 1.00 83.50 96 PHE A C 1
ATOM 775 O O . PHE A 1 96 ? -13.258 2.109 12.326 1.00 83.50 96 PHE A O 1
ATOM 782 N N . LEU A 1 97 ? -14.249 4.059 12.833 1.00 82.94 97 LEU A N 1
ATOM 783 C CA . LEU A 1 97 ? -14.540 4.445 11.452 1.00 82.94 97 LEU A CA 1
ATOM 784 C C . LEU A 1 97 ? -13.254 4.734 10.666 1.00 82.94 97 LEU A C 1
ATOM 786 O O . LEU A 1 97 ? -13.108 4.263 9.540 1.00 82.94 97 LEU A O 1
ATOM 790 N N . ALA A 1 98 ? -12.283 5.422 11.274 1.00 79.88 98 ALA A N 1
ATOM 791 C CA . ALA A 1 98 ? -10.993 5.719 10.650 1.00 79.88 98 ALA A CA 1
ATOM 792 C C . ALA A 1 98 ? -10.190 4.461 10.278 1.00 79.88 98 ALA A C 1
ATOM 794 O O . ALA A 1 98 ? -9.469 4.467 9.281 1.00 79.88 98 ALA A O 1
ATOM 795 N N . LEU A 1 99 ? -10.321 3.383 11.057 1.00 81.44 99 LEU A N 1
ATOM 796 C CA . LEU A 1 99 ? -9.665 2.092 10.825 1.00 81.44 99 LEU A CA 1
ATOM 797 C C . LEU A 1 99 ? -10.459 1.164 9.888 1.00 81.44 99 LEU A C 1
ATOM 799 O O . LEU A 1 99 ? -9.934 0.137 9.471 1.00 81.44 99 LEU A O 1
ATOM 803 N N . SER A 1 100 ? -11.703 1.506 9.537 1.00 83.94 100 SER A N 1
ATOM 804 C CA . SER A 1 100 ? -12.552 0.646 8.708 1.00 83.94 100 SER A CA 1
ATOM 805 C C . SER A 1 100 ? -12.058 0.574 7.267 1.00 83.94 100 SER A C 1
ATOM 807 O O . SER A 1 100 ? -11.911 1.607 6.608 1.00 83.94 100 SER A O 1
ATOM 809 N N . ARG A 1 101 ? -11.907 -0.637 6.722 1.00 78.62 101 ARG A N 1
ATOM 810 C CA . ARG A 1 101 ? -11.582 -0.839 5.298 1.00 78.62 101 ARG A CA 1
ATOM 811 C C . ARG A 1 101 ? -12.563 -0.126 4.356 1.00 78.62 101 ARG A C 1
ATOM 813 O O . ARG A 1 101 ? -12.137 0.376 3.322 1.00 78.62 101 ARG A O 1
ATOM 820 N N . ALA A 1 102 ? -13.841 -0.034 4.729 1.00 79.31 102 ALA A N 1
ATOM 821 C CA . ALA A 1 102 ? -14.887 0.602 3.925 1.00 79.31 102 ALA A CA 1
ATOM 822 C C . ALA A 1 102 ? -14.820 2.140 3.920 1.00 79.31 102 ALA A C 1
ATOM 824 O O . ALA A 1 102 ? -15.389 2.780 3.038 1.00 79.31 102 ALA A O 1
ATOM 825 N N . ALA A 1 103 ? -14.123 2.754 4.882 1.00 80.38 103 ALA A N 1
ATOM 826 C CA . ALA A 1 103 ? -13.979 4.203 4.915 1.00 80.38 103 ALA A CA 1
ATOM 827 C C . ALA A 1 103 ? -12.996 4.661 3.828 1.00 80.38 103 ALA A C 1
ATOM 829 O O . ALA A 1 103 ? -11.784 4.494 3.949 1.00 80.38 103 ALA A O 1
ATOM 830 N N . GLY A 1 104 ? -13.525 5.236 2.749 1.00 78.62 104 GLY A N 1
ATOM 831 C CA . GLY A 1 104 ? -12.715 5.835 1.691 1.00 78.62 104 GLY A CA 1
ATOM 832 C C . GLY A 1 104 ? -11.921 7.061 2.173 1.00 78.62 104 GLY A C 1
ATOM 833 O O . GLY A 1 104 ? -12.210 7.611 3.238 1.00 78.62 104 GLY A O 1
ATOM 834 N N . PRO A 1 105 ? -10.953 7.547 1.376 1.00 75.81 105 PRO A N 1
ATOM 835 C CA . PRO A 1 105 ? -10.136 8.715 1.722 1.00 75.81 105 PRO A CA 1
ATOM 836 C C . PRO A 1 105 ? -10.981 9.963 2.014 1.00 75.81 105 PRO A C 1
ATOM 838 O O . PRO A 1 105 ? -10.650 10.728 2.912 1.00 75.81 105 PRO A O 1
ATOM 841 N N . ILE A 1 106 ? -12.113 10.123 1.321 1.00 81.75 106 ILE A N 1
ATOM 842 C CA . ILE A 1 106 ? -13.072 11.217 1.538 1.00 81.75 106 ILE A CA 1
ATOM 843 C C . ILE A 1 106 ? -13.724 11.110 2.922 1.00 81.75 106 ILE A C 1
ATOM 845 O O . ILE A 1 106 ? -13.805 12.097 3.647 1.00 81.75 106 ILE A O 1
ATOM 849 N N . ALA A 1 107 ? -14.140 9.906 3.323 1.00 81.31 107 ALA A N 1
ATOM 850 C CA . ALA A 1 107 ? -14.724 9.679 4.641 1.00 81.31 107 ALA A CA 1
ATOM 851 C C . ALA A 1 107 ? -13.689 9.941 5.748 1.00 81.31 107 ALA A C 1
ATOM 853 O O . ALA A 1 107 ? -13.978 10.630 6.722 1.00 81.31 107 ALA A O 1
ATOM 854 N N . VAL A 1 108 ? -12.450 9.480 5.569 1.00 82.44 108 VAL A N 1
ATOM 855 C CA . VAL A 1 108 ? -11.351 9.738 6.514 1.00 82.44 108 VAL A CA 1
ATOM 856 C C . VAL A 1 108 ? -11.033 11.236 6.601 1.00 82.44 108 VAL A C 1
ATOM 858 O O . VAL A 1 108 ? -10.837 11.750 7.701 1.00 82.44 108 VAL A O 1
ATOM 861 N N . ALA A 1 109 ? -11.044 11.952 5.473 1.00 81.75 109 ALA A N 1
ATOM 862 C CA . ALA A 1 109 ? -10.861 13.401 5.434 1.00 81.75 109 ALA A CA 1
ATOM 863 C C . ALA A 1 109 ? -12.006 14.144 6.138 1.00 81.75 109 ALA A C 1
ATOM 865 O O . ALA A 1 109 ? -11.747 15.041 6.938 1.00 81.75 109 ALA A O 1
ATOM 866 N N . SER A 1 110 ? -13.261 13.723 5.937 1.00 82.25 110 SER A N 1
ATOM 867 C CA . SER A 1 110 ? -14.395 14.293 6.675 1.00 82.25 110 SER A CA 1
ATOM 868 C C . SER A 1 110 ? -14.271 14.077 8.182 1.00 82.25 110 SER A C 1
ATOM 870 O O . SER A 1 110 ? -14.645 14.963 8.939 1.00 82.25 110 SER A O 1
ATOM 872 N N . LEU A 1 111 ? -13.664 12.964 8.622 1.00 80.25 111 LEU A N 1
ATOM 873 C CA . LEU A 1 111 ? -13.417 12.702 10.040 1.00 80.25 111 LEU A CA 1
ATOM 874 C C . LEU A 1 111 ? -12.370 13.637 10.661 1.00 80.25 111 LEU A C 1
ATOM 876 O O . LEU A 1 111 ? -12.434 13.897 11.858 1.00 80.25 111 LEU A O 1
ATOM 880 N N . ILE A 1 112 ? -11.413 14.130 9.873 1.00 78.56 112 ILE A N 1
ATOM 881 C CA . ILE A 1 112 ? -10.395 15.095 10.326 1.00 78.56 112 ILE A CA 1
ATOM 882 C C . ILE A 1 112 ? -11.007 16.480 10.537 1.00 78.56 112 ILE A C 1
ATOM 884 O O . ILE A 1 112 ? -10.574 17.213 11.420 1.00 78.56 112 ILE A O 1
ATOM 888 N N . LEU A 1 113 ? -12.027 16.823 9.749 1.00 79.25 113 LEU A N 1
ATOM 889 C CA . LEU A 1 113 ? -12.729 18.102 9.832 1.00 79.25 113 LEU A CA 1
ATOM 890 C C . LEU A 1 113 ? -13.690 18.187 11.031 1.00 79.25 113 LEU A C 1
ATOM 892 O O . LEU A 1 113 ? -14.284 19.242 11.254 1.00 79.25 113 LEU A O 1
ATOM 896 N N . LEU A 1 114 ? -13.858 17.112 11.816 1.00 78.56 114 LEU A N 1
ATOM 897 C CA . LEU A 1 114 ? -14.670 17.187 13.027 1.00 78.56 114 LEU A CA 1
ATOM 898 C C . LEU A 1 114 ? -13.994 18.081 14.087 1.00 78.56 114 LEU A C 1
ATOM 900 O O . LEU A 1 114 ? -12.820 17.894 14.401 1.00 78.56 114 LEU A O 1
ATOM 904 N N . PRO A 1 115 ? -14.750 18.977 14.746 1.00 63.38 115 PRO A N 1
ATOM 905 C CA . PRO A 1 115 ? -14.215 19.969 15.685 1.00 63.38 115 PRO A CA 1
ATOM 906 C C . PRO A 1 115 ? -13.726 19.403 17.032 1.00 63.38 115 PRO A C 1
ATOM 908 O O . PRO A 1 115 ? -13.378 20.167 17.929 1.00 63.38 115 PRO A O 1
ATOM 911 N N . ARG A 1 116 ? -13.701 18.076 17.220 1.00 70.19 116 ARG A N 1
ATOM 912 C CA . ARG A 1 116 ? -13.217 17.443 18.456 1.00 70.19 116 ARG A CA 1
ATOM 913 C C . ARG A 1 116 ? -11.856 16.794 18.216 1.00 70.19 116 ARG A C 1
ATOM 915 O O . ARG A 1 116 ? -11.828 15.696 17.666 1.00 70.19 116 ARG A O 1
ATOM 922 N N . PRO A 1 117 ? -10.740 17.392 18.664 1.00 65.19 117 PRO A N 1
ATOM 923 C CA . PRO A 1 117 ? -9.448 16.735 18.578 1.00 65.19 117 PRO A CA 1
ATOM 924 C C . PRO A 1 117 ? -9.435 15.494 19.475 1.00 65.19 117 PRO A C 1
ATOM 926 O O . PRO A 1 117 ? -9.820 15.531 20.643 1.00 65.19 117 PRO A O 1
ATOM 929 N N . GLY A 1 118 ? -9.008 14.364 18.922 1.00 74.94 118 GLY A N 1
ATOM 930 C CA . GLY A 1 118 ? -8.911 13.109 19.654 1.00 74.94 118 GLY A CA 1
ATOM 931 C C . GLY A 1 118 ? -7.960 12.131 18.982 1.00 74.94 118 GLY A C 1
ATOM 932 O O . GLY A 1 118 ? -7.441 12.379 17.898 1.00 74.94 118 GLY A O 1
ATOM 933 N N . ILE A 1 119 ? -7.767 10.972 19.612 1.00 79.00 119 ILE A N 1
ATOM 934 C CA . ILE A 1 119 ? -6.833 9.925 19.155 1.00 79.00 119 ILE A CA 1
ATOM 935 C C . ILE A 1 119 ? -7.154 9.439 17.720 1.00 79.00 119 ILE A C 1
ATOM 937 O O . ILE A 1 119 ? -6.277 8.952 17.011 1.00 79.00 119 ILE A O 1
ATOM 941 N N . HIS A 1 120 ? -8.394 9.607 17.252 1.00 76.44 120 HIS A N 1
ATOM 942 C CA . HIS A 1 120 ? -8.809 9.275 15.886 1.00 76.44 120 HIS A CA 1
ATOM 943 C C . HIS A 1 120 ? -8.054 10.067 14.808 1.00 76.44 120 HIS A C 1
ATOM 945 O O . HIS A 1 120 ? -7.769 9.495 13.761 1.00 76.44 120 HIS A O 1
ATOM 951 N N . LEU A 1 121 ? -7.642 11.314 15.076 1.00 80.25 121 LEU A N 1
ATOM 952 C CA . LEU A 1 121 ? -6.837 12.113 14.144 1.00 80.25 121 LEU A CA 1
ATOM 953 C C . LEU A 1 121 ? -5.497 11.453 13.828 1.00 80.25 121 LEU A C 1
ATOM 955 O O . LEU A 1 121 ? -5.078 11.457 12.677 1.00 80.25 121 LEU A O 1
ATOM 959 N N . PHE A 1 122 ? -4.852 10.826 14.814 1.00 81.44 122 PHE A N 1
ATOM 960 C CA . PHE A 1 122 ? -3.594 10.112 14.596 1.00 81.44 122 PHE A CA 1
ATOM 961 C C . PHE A 1 122 ? -3.769 8.923 13.641 1.00 81.44 122 PHE A C 1
ATOM 963 O O . PHE A 1 122 ? -2.947 8.711 12.750 1.00 81.44 122 PHE A O 1
ATOM 970 N N . TYR A 1 123 ? -4.860 8.165 13.792 1.00 78.12 123 TYR A N 1
ATOM 971 C CA . TYR A 1 123 ? -5.171 7.040 12.907 1.00 78.12 123 TYR A CA 1
ATOM 972 C C . TYR A 1 123 ? -5.587 7.509 11.506 1.00 78.12 123 TYR A C 1
ATOM 974 O O . TYR A 1 123 ? -5.121 6.936 10.521 1.00 78.12 123 TYR A O 1
ATOM 982 N N . CY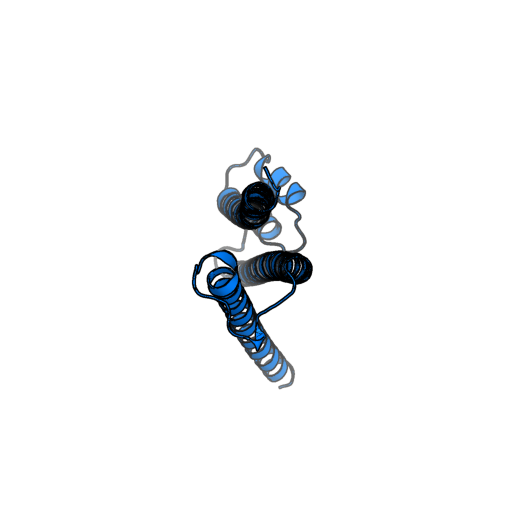S A 1 124 ? -6.385 8.579 11.403 1.00 78.69 124 CYS A N 1
ATOM 983 C CA . CYS A 1 124 ? -6.731 9.205 10.125 1.00 78.69 124 CYS A CA 1
ATOM 984 C C . CYS A 1 124 ? -5.486 9.727 9.396 1.00 78.69 124 CYS A C 1
ATOM 986 O O . CYS A 1 124 ? -5.308 9.442 8.213 1.00 78.69 124 CYS A O 1
ATOM 988 N N . ALA A 1 125 ? -4.601 10.434 10.105 1.00 80.75 125 ALA A N 1
ATOM 989 C CA . ALA A 1 125 ? -3.363 10.971 9.555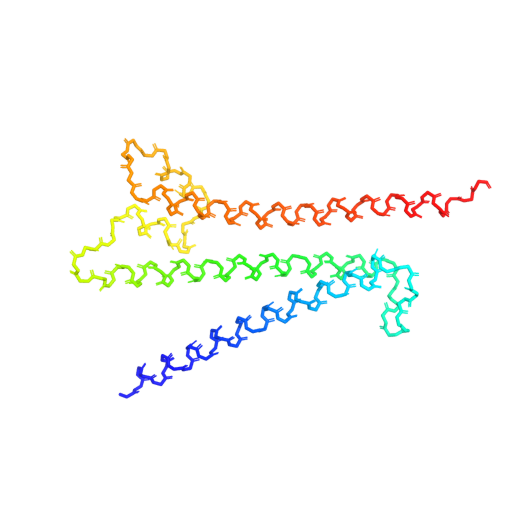 1.00 80.75 125 ALA A CA 1
ATOM 990 C C . ALA A 1 125 ? -2.439 9.850 9.075 1.00 80.75 125 ALA A C 1
ATOM 992 O O . ALA A 1 125 ? -2.001 9.879 7.932 1.00 80.75 125 ALA A O 1
ATOM 993 N N . LYS A 1 126 ? -2.214 8.807 9.888 1.00 81.75 126 LYS A N 1
ATOM 994 C CA . LYS A 1 126 ? -1.436 7.634 9.459 1.00 81.75 126 LYS A CA 1
ATOM 995 C C . LYS A 1 126 ? -2.009 7.004 8.198 1.00 81.75 126 LYS A C 1
ATOM 997 O O . LYS A 1 126 ? -1.256 6.704 7.276 1.00 81.75 126 LYS A O 1
ATOM 1002 N N . ARG A 1 127 ? -3.328 6.820 8.143 1.00 79.06 127 ARG A N 1
ATOM 1003 C CA . ARG A 1 127 ? -3.992 6.235 6.979 1.00 79.06 127 ARG A CA 1
ATOM 1004 C C . ARG A 1 127 ? -3.790 7.092 5.733 1.00 79.06 127 ARG A C 1
ATOM 1006 O O . ARG A 1 127 ? -3.355 6.558 4.721 1.00 79.06 127 ARG A O 1
ATOM 1013 N N . LEU A 1 128 ? -4.032 8.399 5.812 1.00 80.19 128 LEU A N 1
ATOM 1014 C CA . LEU A 1 128 ? -3.810 9.313 4.689 1.00 80.19 128 LEU A CA 1
ATOM 1015 C C . LEU A 1 128 ? -2.343 9.367 4.264 1.00 80.19 128 LEU A C 1
ATOM 1017 O O . LEU A 1 128 ? -2.077 9.352 3.069 1.00 80.19 128 LEU A O 1
ATOM 1021 N N . SER A 1 129 ? -1.398 9.353 5.205 1.00 82.62 129 SER A N 1
ATOM 1022 C CA . SER A 1 129 ? 0.030 9.302 4.885 1.00 82.62 129 SER A CA 1
ATOM 1023 C C . SER A 1 129 ? 0.398 8.025 4.135 1.00 82.62 129 SER A C 1
ATOM 1025 O O . SER A 1 129 ? 1.104 8.097 3.136 1.00 82.62 129 SER A O 1
ATOM 1027 N N . PHE A 1 130 ? -0.110 6.863 4.558 1.00 79.75 130 PHE A N 1
ATOM 1028 C CA . PHE A 1 130 ? 0.118 5.596 3.857 1.00 79.75 130 PHE A CA 1
ATOM 1029 C C . PHE A 1 130 ? -0.516 5.572 2.464 1.00 79.75 130 PHE A C 1
ATOM 1031 O O . PHE A 1 130 ? 0.124 5.140 1.506 1.00 79.75 130 PHE A O 1
ATOM 1038 N N . MET A 1 131 ? -1.749 6.070 2.337 1.00 75.06 131 MET A N 1
ATOM 1039 C CA . MET A 1 131 ? -2.415 6.210 1.042 1.00 75.06 131 MET A CA 1
ATOM 1040 C C . MET A 1 131 ? -1.632 7.156 0.122 1.00 75.06 131 MET A C 1
ATOM 1042 O O . MET A 1 131 ? -1.358 6.814 -1.025 1.00 75.06 131 MET A O 1
ATOM 1046 N N . GLY A 1 132 ? -1.223 8.315 0.637 1.00 77.25 132 GLY A N 1
ATOM 1047 C CA . GLY A 1 132 ? -0.446 9.314 -0.088 1.00 77.25 132 GLY A CA 1
ATOM 1048 C C . GLY A 1 132 ? 0.919 8.791 -0.526 1.00 77.25 132 GLY A C 1
ATOM 1049 O O . GLY A 1 132 ? 1.303 9.007 -1.668 1.00 77.25 132 GLY A O 1
ATOM 1050 N N . LEU A 1 133 ? 1.619 8.038 0.329 1.00 77.62 133 LEU A N 1
ATOM 1051 C CA . LEU A 1 133 ? 2.883 7.377 -0.012 1.00 77.62 133 LEU A CA 1
ATOM 1052 C C . LEU A 1 133 ? 2.714 6.366 -1.146 1.00 77.62 133 LEU A C 1
ATOM 1054 O O . LEU A 1 133 ? 3.509 6.377 -2.081 1.00 77.62 133 LEU A O 1
ATOM 1058 N N . ALA A 1 134 ? 1.676 5.527 -1.095 1.00 70.94 134 ALA A N 1
ATOM 1059 C CA . ALA A 1 134 ? 1.400 4.557 -2.153 1.00 70.94 134 ALA A CA 1
ATOM 1060 C C . ALA A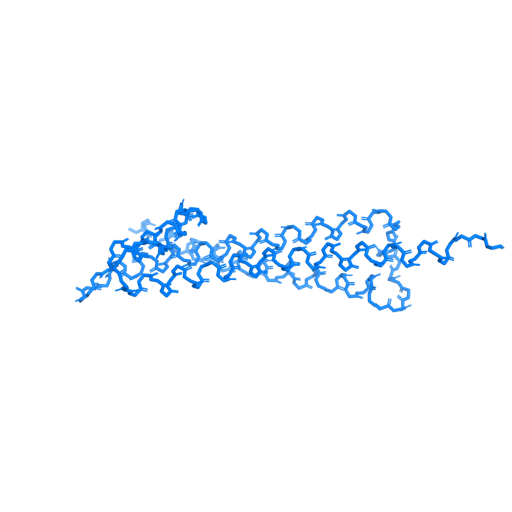 1 134 ? 1.103 5.249 -3.497 1.00 70.94 134 ALA A C 1
ATOM 1062 O O . ALA A 1 134 ? 1.625 4.844 -4.536 1.00 70.94 134 ALA A O 1
ATOM 1063 N N . TRP A 1 135 ? 0.324 6.334 -3.471 1.00 74.00 135 TRP A N 1
ATOM 1064 C CA . TRP A 1 135 ? 0.037 7.150 -4.654 1.00 74.00 135 TRP A CA 1
ATOM 1065 C C . TRP A 1 135 ? 1.276 7.873 -5.187 1.00 74.00 135 TRP A C 1
ATOM 1067 O O . TRP A 1 135 ? 1.542 7.833 -6.387 1.00 74.00 135 TRP A O 1
ATOM 1077 N N . ALA A 1 136 ? 2.062 8.492 -4.308 1.00 73.56 136 ALA A N 1
ATOM 1078 C CA . ALA A 1 136 ? 3.289 9.190 -4.671 1.00 73.56 136 ALA A CA 1
ATOM 1079 C C . ALA A 1 136 ? 4.315 8.232 -5.284 1.00 73.56 136 ALA A C 1
ATOM 1081 O O . ALA A 1 136 ? 4.905 8.557 -6.309 1.00 73.56 136 ALA A O 1
ATOM 1082 N N . LEU A 1 137 ? 4.481 7.033 -4.718 1.00 72.81 137 LEU A N 1
ATOM 1083 C CA . LEU A 1 137 ? 5.315 5.979 -5.297 1.00 72.81 137 LEU A CA 1
ATOM 1084 C C . LEU A 1 137 ? 4.840 5.595 -6.699 1.00 72.81 137 LEU A C 1
ATOM 1086 O O . LEU A 1 137 ? 5.657 5.539 -7.615 1.00 72.81 137 LEU A O 1
ATOM 1090 N N . GLY A 1 138 ? 3.532 5.397 -6.889 1.00 68.00 138 GLY A N 1
ATOM 1091 C CA . GLY A 1 138 ? 2.955 5.115 -8.204 1.00 68.00 138 GLY A CA 1
ATOM 1092 C C . GLY A 1 138 ? 3.272 6.206 -9.231 1.00 68.00 138 GLY A C 1
ATOM 1093 O O . GLY A 1 138 ? 3.748 5.892 -10.321 1.00 68.00 138 GLY A O 1
ATOM 1094 N N . ILE A 1 139 ? 3.082 7.479 -8.860 1.00 71.69 139 ILE A N 1
ATOM 1095 C CA . ILE A 1 139 ? 3.339 8.652 -9.713 1.00 71.69 139 ILE A CA 1
ATOM 1096 C C . ILE A 1 139 ? 4.831 8.821 -10.010 1.00 71.69 139 ILE A C 1
ATOM 1098 O O . ILE A 1 139 ? 5.208 9.074 -11.150 1.00 71.69 139 ILE A O 1
ATOM 1102 N N . VAL A 1 140 ? 5.702 8.688 -9.008 1.00 72.75 140 VAL A N 1
ATOM 1103 C CA . VAL A 1 140 ? 7.157 8.809 -9.188 1.00 72.75 140 VAL A CA 1
ATOM 1104 C C . VAL A 1 140 ? 7.669 7.704 -10.102 1.00 72.75 140 VAL A C 1
ATOM 1106 O O . VAL A 1 140 ? 8.454 7.989 -11.004 1.00 72.75 140 VAL A O 1
ATOM 1109 N N . LEU A 1 141 ? 7.185 6.470 -9.934 1.00 66.25 141 LEU A N 1
ATOM 1110 C CA . LEU A 1 141 ? 7.522 5.361 -10.824 1.00 66.25 141 LEU A CA 1
ATOM 1111 C C . LEU A 1 141 ? 7.065 5.638 -12.262 1.00 66.25 141 LEU A C 1
ATOM 1113 O O . LEU A 1 141 ? 7.844 5.416 -13.184 1.00 66.25 141 LEU A O 1
ATOM 1117 N N . THR A 1 142 ? 5.865 6.190 -12.475 1.00 66.81 142 THR A N 1
ATOM 1118 C CA . THR A 1 142 ? 5.400 6.555 -13.830 1.00 66.81 142 THR A CA 1
ATOM 1119 C C . THR A 1 142 ? 6.164 7.745 -14.423 1.00 66.81 142 THR A C 1
ATOM 1121 O O . THR A 1 142 ? 6.468 7.736 -15.615 1.00 66.81 142 THR A O 1
ATOM 1124 N N . ASN A 1 143 ? 6.516 8.749 -13.614 1.00 66.56 143 ASN A N 1
ATOM 1125 C CA . ASN A 1 143 ? 7.211 9.962 -14.063 1.00 66.56 143 ASN A CA 1
ATOM 1126 C C . ASN A 1 143 ? 8.705 9.750 -14.335 1.00 66.56 143 ASN A C 1
ATOM 1128 O O . ASN A 1 143 ? 9.235 10.258 -15.323 1.00 66.56 143 ASN A O 1
ATOM 1132 N N . MET A 1 144 ? 9.406 8.989 -13.492 1.00 61.84 144 MET A N 1
ATOM 1133 C CA . MET A 1 144 ? 10.793 8.590 -13.771 1.00 61.84 144 MET A CA 1
ATOM 1134 C C . MET A 1 144 ? 10.865 7.774 -15.064 1.00 61.84 144 MET A C 1
ATOM 1136 O O . MET A 1 144 ? 11.781 7.934 -15.873 1.00 61.84 144 MET A O 1
ATOM 1140 N N . TYR A 1 145 ? 9.832 6.969 -15.299 1.00 61.09 145 TYR A N 1
ATOM 1141 C CA . TYR A 1 145 ? 9.703 6.136 -16.476 1.00 61.09 145 TYR A CA 1
ATOM 1142 C C . TYR A 1 145 ? 9.440 6.934 -17.771 1.00 61.09 145 TYR A C 1
ATOM 1144 O O . TYR A 1 145 ? 10.090 6.691 -18.793 1.00 61.09 145 TYR A O 1
ATOM 1152 N N . THR A 1 146 ? 8.550 7.936 -17.755 1.00 61.41 146 THR A N 1
ATOM 1153 C CA . THR A 1 146 ? 8.361 8.837 -18.911 1.00 61.41 146 THR A CA 1
ATOM 1154 C C . THR A 1 146 ? 9.628 9.627 -19.231 1.00 61.41 146 THR A C 1
ATOM 1156 O O . THR A 1 146 ? 9.947 9.791 -20.410 1.00 61.41 146 THR A O 1
ATOM 1159 N N . ARG A 1 147 ? 10.399 10.039 -18.218 1.00 60.38 147 ARG A N 1
ATOM 1160 C CA . ARG A 1 147 ? 11.681 10.737 -18.408 1.00 60.38 147 ARG A CA 1
ATOM 1161 C C . ARG A 1 147 ? 12.740 9.876 -19.101 1.00 60.38 147 ARG A C 1
ATOM 1163 O O . ARG A 1 147 ? 13.359 10.342 -20.055 1.00 60.38 147 ARG A O 1
ATOM 1170 N N . GLN A 1 148 ? 12.912 8.614 -18.696 1.00 60.03 148 GLN A N 1
ATOM 1171 C CA . GLN A 1 148 ? 13.849 7.693 -19.363 1.00 60.03 148 GLN A CA 1
ATOM 1172 C C . GLN A 1 148 ? 13.464 7.416 -20.829 1.00 60.03 148 GLN A C 1
ATOM 1174 O O . GLN A 1 148 ? 14.343 7.267 -21.680 1.00 60.03 148 GLN A O 1
ATOM 1179 N N . ARG A 1 149 ? 12.160 7.384 -21.153 1.00 59.22 149 ARG A N 1
ATOM 1180 C CA . ARG A 1 149 ? 11.670 7.228 -22.535 1.00 59.22 149 ARG A CA 1
ATOM 1181 C C . ARG A 1 149 ? 12.037 8.416 -23.425 1.00 59.22 149 ARG A C 1
ATOM 1183 O O . ARG A 1 149 ? 12.351 8.201 -24.593 1.00 59.22 149 ARG A O 1
ATOM 1190 N N . VAL A 1 150 ? 11.943 9.642 -22.905 1.00 55.94 150 VAL A N 1
ATOM 1191 C CA . VAL A 1 150 ? 12.322 10.858 -23.647 1.00 55.94 150 VAL A CA 1
ATOM 1192 C C . VAL A 1 150 ? 13.821 10.838 -23.919 1.00 55.94 150 VAL A C 1
ATOM 1194 O O . VAL A 1 150 ? 14.213 10.899 -25.079 1.00 55.94 150 VAL A O 1
ATOM 1197 N N . SER A 1 151 ? 14.632 10.584 -22.887 1.00 55.59 151 SER A N 1
ATOM 1198 C CA . SER A 1 151 ? 16.087 10.528 -23.035 1.00 55.59 151 SER A CA 1
ATOM 1199 C C . SER A 1 151 ? 16.532 9.472 -24.056 1.00 55.59 151 SER A C 1
ATOM 1201 O O . SER A 1 151 ? 17.267 9.806 -24.972 1.00 55.59 151 SER A O 1
ATOM 1203 N N . ARG A 1 152 ? 16.025 8.224 -24.018 1.00 53.91 152 ARG A N 1
ATOM 1204 C CA . ARG A 1 152 ? 16.400 7.198 -25.024 1.00 53.91 152 ARG A CA 1
ATOM 1205 C C . ARG A 1 152 ? 15.947 7.499 -26.455 1.00 53.91 152 ARG A C 1
ATOM 1207 O O . ARG A 1 152 ? 16.569 6.984 -27.376 1.00 53.91 152 ARG A O 1
ATOM 1214 N N . ARG A 1 153 ? 14.881 8.281 -26.673 1.00 52.47 153 ARG A N 1
ATOM 1215 C CA . ARG A 1 153 ? 14.483 8.665 -28.040 1.00 52.47 153 ARG A CA 1
ATOM 1216 C C . ARG A 1 153 ? 15.437 9.676 -28.657 1.00 52.47 153 ARG A C 1
ATOM 1218 O O . ARG A 1 153 ? 15.639 9.617 -29.862 1.00 52.47 153 ARG A O 1
ATOM 1225 N N . GLU A 1 154 ? 16.029 10.549 -27.850 1.00 49.81 154 GLU A N 1
ATOM 1226 C CA . GLU A 1 154 ? 17.025 11.518 -28.318 1.00 49.81 154 GLU A CA 1
ATOM 1227 C C . GLU A 1 154 ? 18.292 10.816 -28.838 1.00 49.81 154 GLU A C 1
ATOM 1229 O O . GLU A 1 154 ? 18.868 11.263 -29.820 1.00 49.81 154 GLU A O 1
ATOM 1234 N N . TRP A 1 155 ? 18.649 9.647 -28.289 1.00 44.16 155 TRP A N 1
ATOM 1235 C CA . TRP A 1 155 ? 19.753 8.805 -28.786 1.00 44.16 155 TRP A CA 1
ATOM 1236 C C . TRP A 1 155 ? 19.430 7.985 -30.049 1.00 44.16 155 TRP A C 1
ATOM 1238 O O . TRP A 1 155 ? 20.320 7.341 -30.599 1.00 44.16 155 TRP A O 1
ATOM 1248 N N . CYS A 1 156 ? 18.170 7.943 -30.497 1.00 44.38 156 CYS A N 1
ATOM 1249 C CA . CYS A 1 156 ? 17.741 7.157 -31.665 1.00 44.38 156 CYS A CA 1
ATOM 1250 C C . CYS A 1 156 ? 17.275 8.018 -32.846 1.00 44.38 156 CYS A C 1
ATOM 1252 O O . CYS A 1 156 ? 16.816 7.466 -33.847 1.00 44.38 156 CYS A O 1
ATOM 1254 N N . LEU A 1 157 ? 17.364 9.344 -32.742 1.00 42.25 157 LEU A N 1
ATOM 1255 C CA . LEU A 1 157 ? 17.181 10.222 -33.889 1.00 42.25 157 LEU A CA 1
ATOM 1256 C C . LEU A 1 157 ? 18.514 10.286 -34.650 1.00 42.25 157 LEU A C 1
ATOM 1258 O O . LEU A 1 157 ? 19.514 10.674 -34.046 1.00 42.25 157 LEU A O 1
ATOM 1262 N N . PRO A 1 158 ? 18.567 9.889 -35.935 1.00 42.84 158 PRO A N 1
ATOM 1263 C CA . PRO A 1 158 ? 19.726 10.198 -36.755 1.00 42.84 158 PRO A CA 1
ATOM 1264 C C . PRO A 1 158 ? 19.799 11.723 -36.886 1.00 42.84 158 PRO A C 1
ATOM 1266 O O . PRO A 1 158 ? 18.848 12.347 -37.362 1.00 42.84 158 PRO A O 1
ATOM 1269 N N . VAL A 1 159 ? 20.894 12.303 -36.394 1.00 46.78 159 VAL A N 1
ATOM 1270 C CA . VAL A 1 159 ? 21.353 13.630 -36.824 1.00 46.78 159 VAL A CA 1
ATOM 1271 C C . VAL A 1 159 ? 21.920 13.493 -38.228 1.00 46.78 159 VAL A C 1
ATOM 1273 O O . VAL A 1 159 ? 22.648 12.498 -38.455 1.00 46.78 159 VAL A O 1
#

Secondary structure (DSSP, 8-state):
-HHHHHHHHHHHHHHHHHHHHHHHHHHHHHHHIIIII--SPPPGGG---HHHHHHHHHHHHHHHHHHHHHHHHHHHHHHHHHHHT-TTSPPPHHHHHHH-TT--HHHHHHHHTSSS--THHHHHHHHHHHHHHHHHHHHHHHHHHHHHHHHHHHTTS--

Sequence (159 aa):
MGQIFDNFKSKWASWLYAIFSLFITFASYVFVKMVLIDEAPPPPFLRLSPGRTILTVNICAHIVAFLIWDQISTSLEAWRWALASRHNRGLPLGSFLALSRAAGPIAVASLILLPRPGIHLFYCAKRLSFMGLAWALGIVLTNMYTRQRVSRREWCLPV